Protein AF-A0A060CH20-F1 (afdb_monomer)

Secondary structure (DSSP, 8-state):
----PPPPHHHHHHHHHHHHHHT--PPP----SS--SSPPP---SHHHHTT---HHHHHHHHHHHHHTTGGG-

Foldseek 3Di:
DDDDDPDDVVVVVVVVVVVVVVPDDDDDDDDPPPPCPDPDDDDDCCVPQNPNDDPVVVVVVVVVCVVVCVVVD

InterPro domains:
  IPR002241 Glycoside hydrolase, family 27 [PTH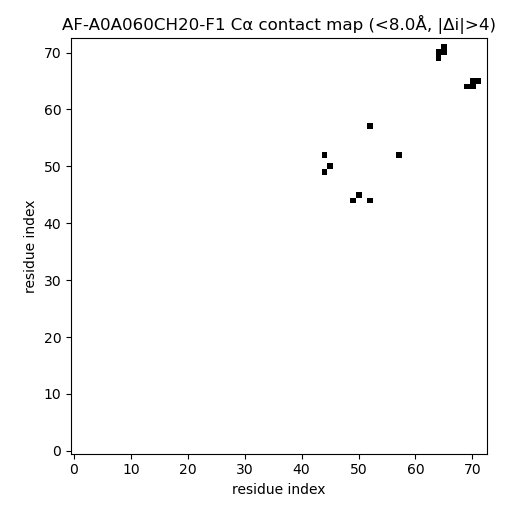R11452] (17-73)
  IPR013785 Aldolase-type TIM barrel [G3DSA:3.20.20.70] (31-73)
  IPR017853 Glycoside hydrolase superfamily [SSF51445] (30-72)

Structure (mmCIF, N/CA/C/O backbone):
data_AF-A0A060CH20-F1
#
_entry.id   AF-A0A060CH20-F1
#
loop_
_atom_site.group_PDB
_atom_site.id
_atom_site.type_symbol
_atom_site.label_atom_id
_atom_site.label_alt_id
_atom_site.label_comp_id
_atom_site.label_asym_id
_atom_site.label_entity_id
_atom_site.label_seq_id
_atom_site.pdbx_PDB_ins_code
_atom_site.Cartn_x
_atom_site.Cartn_y
_atom_site.Cartn_z
_atom_site.occupancy
_atom_site.B_iso_or_equiv
_atom_site.auth_seq_id
_atom_site.auth_comp_id
_atom_site.auth_asym_id
_atom_site.auth_atom_id
_atom_site.pdbx_PDB_model_num
ATOM 1 N N . MET A 1 1 ? 60.804 21.346 -24.486 1.00 43.59 1 MET A N 1
ATOM 2 C CA . MET A 1 1 ? 59.906 21.609 -25.631 1.00 43.59 1 MET A CA 1
ATOM 3 C C . MET A 1 1 ? 58.485 21.722 -25.097 1.00 43.59 1 MET A C 1
ATOM 5 O O . MET A 1 1 ? 57.928 20.730 -24.658 1.00 43.59 1 MET A O 1
ATOM 9 N N . ASN A 1 2 ? 57.966 22.950 -25.016 1.00 46.03 2 ASN A N 1
ATOM 10 C CA . ASN A 1 2 ? 56.612 23.265 -24.545 1.00 46.03 2 ASN A CA 1
ATOM 11 C C . ASN A 1 2 ? 55.609 23.005 -25.680 1.00 46.03 2 ASN A C 1
ATOM 13 O O . ASN A 1 2 ? 55.619 23.753 -26.655 1.00 46.03 2 ASN A O 1
ATOM 17 N N . LEU A 1 3 ? 54.736 22.001 -25.560 1.00 50.81 3 LEU A N 1
ATOM 18 C CA . LEU A 1 3 ? 53.604 21.833 -26.479 1.00 50.81 3 LEU A CA 1
ATOM 19 C C . LEU A 1 3 ? 52.365 22.516 -25.894 1.00 50.81 3 LEU A C 1
ATOM 21 O O . LEU A 1 3 ? 51.665 21.966 -25.049 1.00 50.81 3 LEU A O 1
ATOM 25 N N . ARG A 1 4 ? 52.102 23.742 -26.348 1.00 60.59 4 ARG A N 1
ATOM 26 C CA . ARG A 1 4 ? 50.807 24.411 -26.188 1.00 60.59 4 ARG A CA 1
ATOM 27 C C . ARG A 1 4 ? 50.044 24.232 -27.497 1.00 60.59 4 ARG A C 1
ATOM 29 O O . ARG A 1 4 ? 50.204 25.036 -28.409 1.00 60.59 4 ARG A O 1
ATOM 36 N N . HIS A 1 5 ? 49.264 23.162 -27.614 1.00 66.44 5 HIS A N 1
A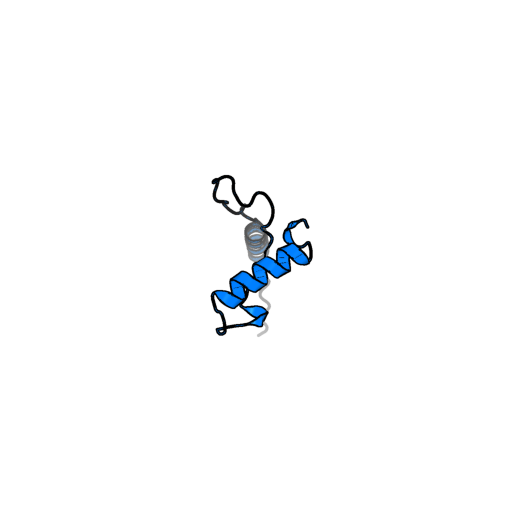TOM 37 C CA . HIS A 1 5 ? 48.330 23.016 -28.730 1.00 66.44 5 HIS A CA 1
ATOM 38 C C . HIS A 1 5 ? 47.039 23.775 -28.396 1.00 66.44 5 HIS A C 1
ATOM 40 O O . HIS A 1 5 ? 46.394 23.433 -27.403 1.00 66.44 5 HIS A O 1
ATOM 46 N N . PRO A 1 6 ? 46.650 24.807 -29.166 1.00 62.38 6 PRO A N 1
ATOM 47 C CA . PRO A 1 6 ? 45.352 25.439 -28.985 1.00 62.38 6 PRO A CA 1
ATOM 48 C C . PRO A 1 6 ? 44.258 24.439 -29.373 1.00 62.38 6 PRO A C 1
ATOM 50 O O . PRO A 1 6 ? 44.302 23.847 -30.452 1.00 62.38 6 PRO A O 1
ATOM 53 N N . ILE A 1 7 ? 43.284 24.236 -28.484 1.00 62.66 7 ILE A N 1
ATOM 54 C CA . IL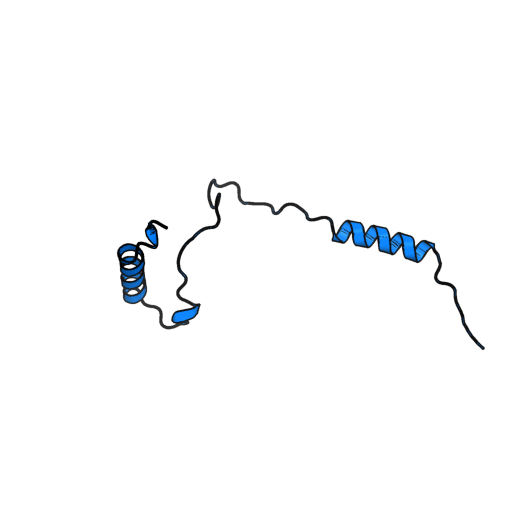E A 1 7 ? 42.109 23.412 -28.777 1.00 62.66 7 ILE A CA 1
ATOM 55 C C . ILE A 1 7 ? 41.366 24.073 -29.951 1.00 62.66 7 ILE A C 1
ATOM 57 O O . ILE A 1 7 ? 41.024 25.256 -29.855 1.00 62.66 7 ILE A O 1
ATOM 61 N N . PRO A 1 8 ? 41.130 23.363 -31.068 1.00 61.06 8 PRO A N 1
ATOM 62 C CA . PRO A 1 8 ? 40.470 23.949 -32.225 1.00 61.06 8 PRO A CA 1
ATOM 63 C C . PRO A 1 8 ? 39.028 24.328 -31.867 1.00 61.06 8 PRO A C 1
ATOM 65 O O . PRO A 1 8 ? 38.306 23.538 -31.266 1.00 61.06 8 PRO A O 1
ATOM 68 N N . VAL A 1 9 ? 38.580 25.517 -32.285 1.00 58.34 9 VAL A N 1
ATOM 69 C CA . VAL A 1 9 ? 37.206 26.027 -32.068 1.00 58.34 9 VAL A CA 1
ATOM 70 C C . VAL A 1 9 ? 36.132 25.044 -32.574 1.00 58.34 9 VAL A C 1
ATOM 72 O O . VAL A 1 9 ? 35.038 24.980 -32.020 1.00 58.34 9 VAL A O 1
ATOM 75 N N . ALA A 1 10 ? 36.471 24.196 -33.550 1.00 54.88 10 ALA A N 1
ATOM 76 C CA . ALA A 1 10 ? 35.631 23.098 -34.031 1.00 54.88 10 ALA A CA 1
ATOM 77 C C . ALA A 1 10 ? 35.310 22.023 -32.965 1.00 54.88 10 ALA A C 1
ATOM 79 O O . ALA A 1 10 ? 34.258 21.393 -33.027 1.00 54.88 10 ALA A O 1
ATOM 80 N N . ALA A 1 11 ? 36.177 21.819 -31.967 1.00 55.59 11 ALA A N 1
ATOM 81 C CA . ALA A 1 11 ? 35.922 20.893 -30.861 1.00 55.59 11 ALA A CA 1
ATOM 82 C C . ALA A 1 11 ? 34.894 21.455 -29.857 1.00 55.59 11 ALA A C 1
ATOM 84 O O . ALA A 1 11 ? 34.133 20.698 -29.259 1.00 55.59 11 ALA A O 1
ATOM 85 N N . LEU A 1 12 ? 34.817 22.785 -29.715 1.00 55.00 12 LEU A N 1
ATOM 86 C CA . LEU A 1 12 ? 33.866 23.460 -28.823 1.00 55.00 12 LEU A CA 1
ATOM 87 C C . LEU A 1 12 ? 32.433 23.456 -29.384 1.00 55.00 12 LEU A C 1
ATOM 89 O O . LEU A 1 12 ? 31.477 23.298 -28.626 1.00 55.00 12 LEU A O 1
ATOM 93 N N . THR A 1 13 ? 32.260 23.565 -30.705 1.00 58.09 13 THR A N 1
ATOM 94 C CA . THR A 1 13 ? 30.933 23.521 -31.348 1.00 58.09 13 THR A CA 1
ATOM 95 C C . THR A 1 13 ? 30.336 22.110 -31.379 1.00 58.09 13 THR A C 1
ATOM 97 O O . THR A 1 13 ? 29.132 21.951 -31.173 1.00 58.09 13 THR A O 1
ATOM 100 N N . ALA A 1 14 ? 31.165 21.074 -31.547 1.00 56.09 14 ALA A N 1
ATOM 101 C CA . ALA A 1 14 ? 30.732 19.676 -31.473 1.00 56.09 14 ALA A CA 1
ATOM 102 C C . ALA A 1 14 ? 30.228 19.284 -30.067 1.00 56.09 14 ALA A C 1
ATOM 104 O O . ALA A 1 14 ? 29.232 18.569 -29.943 1.00 56.09 14 ALA A O 1
ATOM 105 N N . MET A 1 15 ? 30.852 19.808 -29.005 1.00 57.91 15 MET A N 1
ATOM 106 C CA . MET A 1 15 ? 30.392 19.611 -27.622 1.00 57.91 15 MET A CA 1
ATOM 107 C C . MET A 1 15 ? 29.072 20.339 -27.325 1.00 57.91 15 MET A C 1
ATOM 109 O O . MET A 1 15 ? 28.241 19.803 -26.591 1.00 57.91 15 MET A O 1
ATOM 113 N N . GLY A 1 16 ? 28.846 21.521 -27.910 1.00 59.06 16 GLY A N 1
ATOM 114 C CA . GLY A 1 16 ? 27.596 22.282 -27.756 1.00 59.06 16 GLY A CA 1
ATOM 115 C C . GLY A 1 16 ? 26.379 21.602 -28.396 1.00 59.06 16 GLY A C 1
ATOM 116 O O . GLY A 1 16 ? 25.290 21.597 -27.826 1.00 59.06 16 GLY A O 1
ATOM 117 N N . LEU A 1 17 ? 26.561 20.961 -29.554 1.00 59.44 17 LEU A N 1
ATOM 118 C CA . LEU A 1 17 ? 25.491 20.192 -30.194 1.00 59.44 17 LEU A CA 1
ATOM 119 C C . LEU A 1 17 ? 25.195 18.904 -29.415 1.00 59.44 17 LEU A C 1
ATOM 121 O O . LEU A 1 17 ? 24.036 18.634 -29.119 1.00 59.44 17 LEU A O 1
ATOM 125 N N . ALA A 1 18 ? 26.215 18.148 -29.000 1.00 60.12 18 ALA A N 1
ATOM 126 C CA . ALA A 1 18 ? 26.020 16.923 -28.216 1.00 60.12 18 ALA A CA 1
ATOM 127 C C . ALA A 1 18 ? 25.292 17.168 -26.877 1.00 60.12 18 ALA A C 1
ATOM 129 O O . ALA A 1 18 ? 24.465 16.358 -26.461 1.00 60.12 18 ALA A O 1
ATOM 130 N N . SER A 1 19 ? 25.545 18.308 -26.229 1.00 61.88 19 SER A N 1
ATOM 131 C CA . SER A 1 19 ? 24.866 18.695 -24.985 1.00 61.88 19 SER A CA 1
ATOM 132 C C . SER A 1 19 ? 23.404 19.111 -25.200 1.00 61.88 19 SER A C 1
ATOM 134 O O . SER A 1 19 ? 22.559 18.781 -24.370 1.00 61.88 19 SER A O 1
ATOM 136 N N . ALA A 1 20 ? 23.058 19.731 -26.333 1.00 61.81 20 ALA A N 1
ATOM 137 C CA . ALA A 1 20 ? 21.663 20.024 -26.680 1.00 61.81 20 ALA A CA 1
ATOM 138 C C . ALA A 1 20 ? 20.829 18.752 -26.948 1.00 61.81 20 ALA A C 1
ATOM 140 O O . ALA A 1 20 ? 19.666 18.690 -26.555 1.00 61.81 20 ALA A O 1
ATOM 141 N N . TRP A 1 21 ? 21.425 17.714 -27.548 1.00 63.41 21 TRP A N 1
ATOM 142 C CA . TRP A 1 21 ? 20.769 16.409 -27.740 1.00 63.41 21 TRP A CA 1
ATOM 143 C C . TRP A 1 21 ? 20.589 15.630 -26.428 1.00 63.41 21 TRP A C 1
ATOM 145 O O . TRP A 1 21 ? 19.606 14.909 -26.284 1.00 63.41 21 TRP A O 1
ATOM 155 N N . MET A 1 22 ? 21.485 15.800 -25.450 1.00 64.19 22 MET A N 1
ATOM 156 C CA . MET A 1 22 ? 21.340 15.201 -24.113 1.00 64.19 22 MET A CA 1
ATOM 157 C C . MET A 1 22 ? 20.246 15.862 -23.262 1.00 64.19 22 MET A C 1
ATOM 159 O O . MET A 1 22 ? 19.691 15.216 -22.377 1.00 64.19 22 MET A O 1
ATOM 163 N N . LEU A 1 23 ? 19.922 17.130 -23.527 1.00 66.38 23 LEU A N 1
ATOM 164 C CA . LEU A 1 23 ? 18.848 17.864 -22.845 1.00 66.38 23 LEU A CA 1
ATOM 165 C C . LEU A 1 23 ? 17.468 17.648 -23.484 1.00 66.38 23 LEU A C 1
ATOM 167 O O . LEU A 1 23 ? 16.458 18.081 -22.926 1.00 66.38 23 LEU A O 1
ATOM 171 N N . ALA A 1 24 ? 17.400 16.981 -24.639 1.00 71.56 24 ALA A N 1
ATOM 172 C CA . ALA A 1 24 ? 16.138 16.626 -25.268 1.00 71.56 24 ALA A CA 1
ATOM 173 C C . ALA A 1 24 ? 15.460 15.496 -24.473 1.00 71.56 24 ALA A C 1
ATOM 175 O O . ALA A 1 24 ? 15.757 14.314 -24.643 1.00 71.56 24 ALA A O 1
ATOM 176 N N . ALA A 1 25 ? 14.525 15.862 -23.595 1.00 72.12 25 ALA A N 1
ATOM 177 C CA . ALA A 1 25 ? 13.647 14.900 -22.946 1.00 72.12 25 ALA A CA 1
ATOM 178 C C . ALA A 1 25 ? 12.654 14.347 -23.978 1.00 72.12 25 ALA A C 1
ATOM 180 O O . ALA A 1 25 ? 11.743 15.046 -24.425 1.00 72.12 25 ALA A O 1
ATOM 181 N N . PHE A 1 26 ? 12.819 13.082 -24.360 1.00 77.00 26 PHE A N 1
ATOM 182 C CA . PHE A 1 26 ? 11.781 12.375 -25.102 1.00 77.00 26 PHE A CA 1
ATOM 183 C C . PHE A 1 26 ? 10.564 12.171 -24.189 1.00 77.00 26 PHE A C 1
ATOM 185 O O . PHE A 1 26 ? 10.738 11.761 -23.037 1.00 77.00 26 PHE A O 1
ATOM 192 N N . PRO A 1 27 ? 9.332 12.429 -24.664 1.00 79.25 27 PRO A N 1
ATOM 193 C CA . PRO A 1 27 ? 8.146 12.152 -23.868 1.00 79.25 27 PRO A CA 1
ATOM 194 C C . PRO A 1 27 ? 8.081 10.654 -23.554 1.00 79.25 27 PRO A C 1
ATOM 196 O O . PRO A 1 27 ? 8.265 9.810 -24.437 1.00 79.25 27 PRO A O 1
ATOM 199 N N . ALA A 1 28 ? 7.814 10.317 -22.292 1.00 82.06 28 ALA A N 1
ATOM 200 C CA . ALA A 1 28 ? 7.601 8.935 -21.893 1.00 82.06 28 ALA A CA 1
ATOM 201 C C . ALA A 1 28 ? 6.386 8.369 -22.641 1.00 82.06 28 ALA A C 1
ATOM 203 O O . ALA A 1 28 ?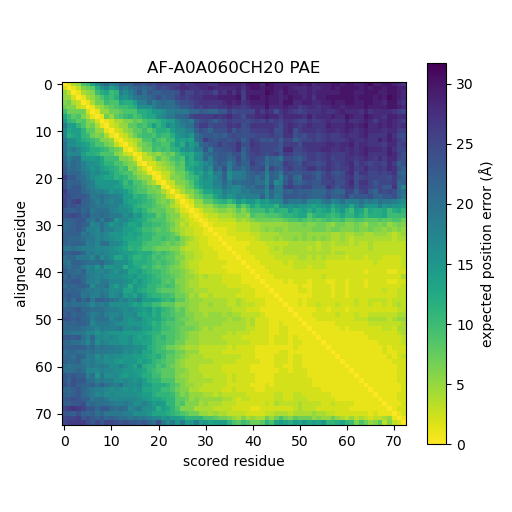 5.323 8.992 -22.696 1.00 82.06 28 ALA A O 1
ATOM 204 N N . ARG A 1 29 ? 6.532 7.175 -23.222 1.00 87.88 29 ARG A N 1
ATOM 205 C CA . ARG A 1 29 ? 5.402 6.474 -23.836 1.00 87.88 29 ARG A CA 1
ATOM 206 C C . ARG A 1 29 ? 4.598 5.804 -22.728 1.00 87.88 29 ARG A C 1
ATOM 208 O O . ARG A 1 29 ? 5.068 4.844 -22.126 1.00 87.88 29 ARG A O 1
ATOM 215 N N . ALA A 1 30 ? 3.408 6.325 -22.453 1.00 88.62 30 ALA A N 1
ATOM 216 C CA . ALA A 1 30 ? 2.460 5.696 -21.543 1.00 88.62 30 ALA A CA 1
ATOM 217 C C . ALA A 1 30 ? 1.636 4.623 -22.270 1.00 88.62 30 ALA A C 1
ATOM 219 O O . ALA A 1 30 ? 1.397 4.714 -23.476 1.00 88.62 30 ALA A O 1
ATOM 220 N N . LEU A 1 31 ? 1.189 3.614 -21.522 1.00 93.56 31 LEU A N 1
ATOM 221 C CA . LEU A 1 31 ? 0.204 2.647 -21.994 1.00 93.56 31 LEU A CA 1
ATOM 222 C C . LEU A 1 31 ? -1.180 3.314 -22.011 1.00 93.56 31 LEU A C 1
ATOM 224 O O . LEU A 1 31 ? -1.670 3.729 -20.964 1.00 93.56 31 LEU A O 1
ATOM 228 N N . ASP A 1 32 ? -1.819 3.401 -23.179 1.00 93.31 32 ASP A N 1
ATOM 229 C CA . ASP A 1 32 ? -3.141 4.026 -23.331 1.00 93.31 32 ASP A CA 1
ATOM 230 C C . ASP A 1 32 ? -4.277 3.027 -23.055 1.00 93.31 32 ASP A C 1
ATOM 232 O O . ASP A 1 32 ? -5.018 2.615 -23.943 1.00 93.31 32 ASP A O 1
ATOM 236 N N . ASN A 1 33 ? -4.365 2.569 -21.804 1.00 96.25 33 ASN A N 1
ATOM 237 C CA . ASN A 1 33 ? -5.406 1.644 -21.335 1.00 96.25 33 ASN A CA 1
ATOM 238 C C . ASN A 1 33 ? -6.447 2.317 -20.421 1.00 96.25 33 ASN A C 1
ATOM 240 O O . ASN A 1 33 ? -7.229 1.632 -19.765 1.00 96.25 33 ASN A O 1
ATOM 244 N N . GLY A 1 34 ? -6.432 3.649 -20.332 1.00 95.56 34 GLY A N 1
ATOM 245 C CA . GLY A 1 34 ? -7.335 4.421 -19.476 1.00 95.56 34 GLY A CA 1
ATOM 246 C C . GLY A 1 34 ? -7.002 4.422 -17.975 1.00 95.56 34 GLY A C 1
ATOM 247 O O . GLY A 1 34 ? -7.709 5.086 -17.218 1.00 95.56 34 GLY A O 1
ATOM 248 N N . LEU A 1 35 ? -5.941 3.742 -17.521 1.00 95.19 35 LEU A N 1
ATOM 249 C CA . LEU A 1 35 ? -5.528 3.703 -16.109 1.00 95.19 35 LEU A CA 1
ATOM 250 C C . LEU A 1 35 ? -4.440 4.743 -15.786 1.00 95.19 35 LEU A C 1
ATOM 252 O O . LEU A 1 35 ? -3.932 5.428 -16.670 1.00 95.19 35 LEU A O 1
ATOM 256 N N . ALA A 1 36 ? -4.104 4.872 -14.494 1.00 94.19 36 ALA A N 1
ATOM 257 C CA . ALA A 1 36 ? -3.018 5.723 -13.979 1.00 94.19 36 ALA A CA 1
ATOM 258 C C . ALA A 1 36 ? -3.052 7.183 -14.488 1.00 94.19 36 ALA A C 1
ATOM 260 O O . ALA A 1 36 ? -2.019 7.810 -14.712 1.00 94.19 36 ALA A O 1
ATOM 261 N N . ARG A 1 37 ? -4.262 7.735 -14.671 1.00 94.25 37 ARG A N 1
ATOM 262 C CA . ARG A 1 37 ? -4.475 9.139 -15.072 1.00 94.25 37 ARG A CA 1
ATOM 263 C C . ARG A 1 37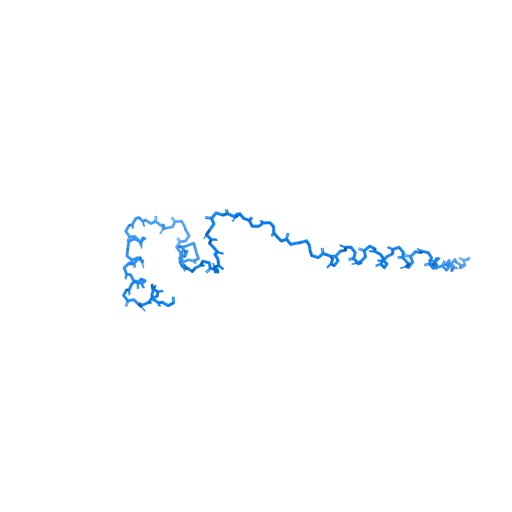 ? -4.001 10.128 -14.004 1.00 94.25 37 ARG A C 1
ATOM 265 O O . ARG A 1 37 ? -3.618 11.245 -14.333 1.00 94.25 37 ARG A O 1
ATOM 272 N N . THR A 1 38 ? -4.016 9.698 -12.748 1.00 93.75 38 THR A N 1
ATOM 273 C CA . THR A 1 38 ? -3.327 10.313 -11.613 1.00 93.75 38 THR A CA 1
ATOM 274 C C . THR A 1 38 ? -2.329 9.302 -11.045 1.00 93.75 38 THR A C 1
ATOM 276 O O . THR A 1 38 ? -2.487 8.097 -11.285 1.00 93.75 38 THR A O 1
ATOM 279 N N . PRO A 1 39 ? -1.309 9.750 -10.291 1.00 93.62 39 PRO A N 1
ATOM 280 C CA . PRO A 1 39 ? -0.428 8.828 -9.585 1.00 93.62 39 PRO A CA 1
ATOM 281 C C . PRO A 1 39 ? -1.244 7.844 -8.725 1.00 93.62 39 PRO A C 1
ATOM 283 O O . PRO A 1 39 ? -2.127 8.289 -7.986 1.00 93.62 39 PRO A O 1
ATOM 286 N N . PRO A 1 40 ? -1.005 6.523 -8.819 1.00 95.19 40 PRO A N 1
ATOM 287 C CA . PRO A 1 40 ? -1.721 5.551 -8.004 1.00 95.19 40 PRO A CA 1
ATOM 288 C C . PRO A 1 40 ? -1.329 5.710 -6.531 1.00 95.19 40 PRO A C 1
ATOM 290 O O . PRO A 1 40 ? -0.145 5.756 -6.200 1.00 95.19 40 PRO A O 1
ATOM 293 N N . MET A 1 41 ? -2.327 5.769 -5.651 1.00 97.06 41 MET A N 1
ATOM 294 C CA . MET A 1 41 ? -2.132 5.800 -4.200 1.00 97.06 41 MET A CA 1
ATOM 295 C C . MET A 1 41 ? -2.449 4.435 -3.591 1.00 97.06 41 MET A C 1
ATOM 297 O O . MET A 1 41 ? -3.314 3.712 -4.087 1.00 97.06 41 MET A O 1
ATOM 301 N N . GLY A 1 42 ? -1.751 4.071 -2.516 1.00 95.81 42 GLY A N 1
ATOM 302 C CA . GLY A 1 42 ? -1.947 2.787 -1.853 1.00 95.81 42 GLY A CA 1
ATOM 303 C C . GLY A 1 42 ? -0.888 2.492 -0.798 1.00 95.81 42 GLY A C 1
AT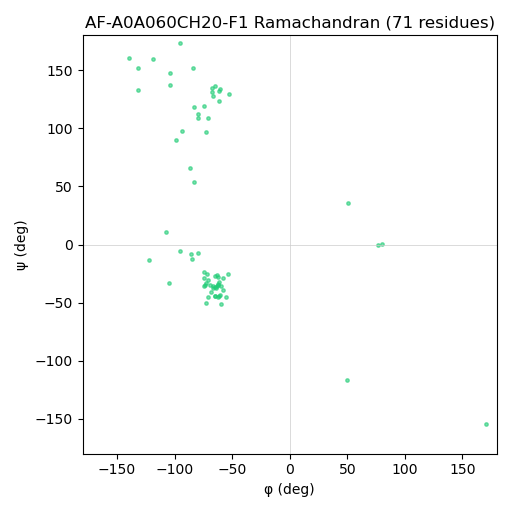OM 304 O O . GLY A 1 42 ? -0.272 3.397 -0.241 1.00 95.81 42 GLY A O 1
ATOM 305 N N . TRP A 1 43 ? -0.677 1.204 -0.542 1.00 97.06 43 TRP A N 1
ATOM 306 C CA . TRP A 1 43 ? 0.255 0.698 0.460 1.00 97.06 43 TRP A CA 1
ATOM 307 C C . TRP A 1 43 ? 1.140 -0.408 -0.125 1.00 97.06 43 TRP A C 1
ATOM 309 O O . TRP A 1 43 ? 0.741 -1.129 -1.040 1.00 97.06 43 TRP A O 1
ATOM 319 N N . ASN A 1 44 ? 2.349 -0.544 0.420 1.00 97.19 44 ASN A N 1
ATOM 320 C CA . ASN A 1 44 ? 3.291 -1.604 0.091 1.00 97.19 44 ASN A CA 1
ATOM 321 C C . ASN A 1 44 ? 3.845 -2.226 1.383 1.00 97.19 44 ASN A C 1
ATOM 323 O O . ASN A 1 44 ? 4.273 -1.508 2.286 1.00 97.19 44 ASN A O 1
ATOM 327 N N . SER A 1 45 ? 3.864 -3.559 1.456 1.00 97.31 45 SER A N 1
ATOM 328 C CA . SER A 1 45 ? 4.292 -4.299 2.651 1.00 97.31 45 SER A CA 1
ATOM 329 C C . SER A 1 45 ? 5.801 -4.304 2.884 1.00 97.31 45 SER A C 1
ATOM 331 O O . SER A 1 45 ? 6.243 -4.495 4.016 1.00 97.31 45 SER A O 1
ATOM 333 N N . TRP A 1 46 ? 6.603 -4.111 1.835 1.00 97.81 46 TRP A N 1
ATOM 334 C CA . TRP A 1 46 ? 8.026 -4.435 1.852 1.00 97.81 46 TRP A CA 1
ATOM 335 C C . TRP A 1 46 ? 8.794 -3.624 2.884 1.00 97.81 46 TRP A C 1
ATOM 337 O O . TRP A 1 46 ? 9.573 -4.195 3.637 1.00 97.81 46 TRP A O 1
ATOM 347 N N . ASN A 1 47 ? 8.552 -2.315 2.960 1.00 97.38 47 ASN A N 1
ATOM 348 C CA . ASN A 1 47 ? 9.313 -1.435 3.847 1.00 97.38 47 ASN 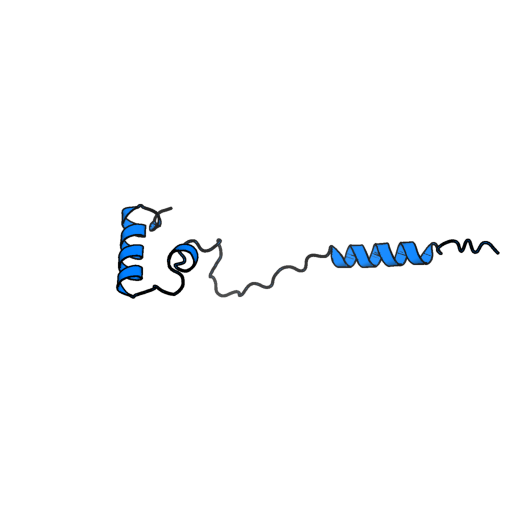A CA 1
ATOM 349 C C . ASN A 1 47 ? 9.145 -1.781 5.338 1.00 97.38 47 ASN A C 1
ATOM 351 O O . ASN A 1 47 ? 10.033 -1.498 6.133 1.00 97.38 47 ASN A O 1
ATOM 355 N N . SER A 1 48 ? 8.018 -2.390 5.713 1.00 97.00 48 SER A N 1
ATOM 356 C CA . SER A 1 48 ? 7.698 -2.702 7.111 1.00 97.00 48 SER A CA 1
ATOM 357 C C . SER A 1 48 ? 7.859 -4.178 7.460 1.00 97.00 48 SER A C 1
ATOM 359 O O . SER A 1 48 ? 8.208 -4.484 8.594 1.00 97.00 48 SER A O 1
ATOM 361 N N . PHE A 1 49 ? 7.588 -5.083 6.517 1.00 97.38 49 PHE A N 1
ATOM 362 C CA . PHE A 1 49 ? 7.436 -6.514 6.810 1.00 97.38 49 PHE A CA 1
ATOM 363 C C . PHE A 1 49 ? 8.404 -7.415 6.039 1.00 97.38 49 PHE A C 1
ATOM 365 O O . PHE A 1 49 ? 8.552 -8.579 6.388 1.00 97.38 49 PHE A O 1
ATOM 372 N N . HIS A 1 50 ? 9.081 -6.904 5.006 1.00 97.50 50 HIS A N 1
ATOM 373 C CA . HIS A 1 50 ? 10.009 -7.681 4.175 1.00 97.50 50 HIS A CA 1
ATOM 374 C C . HIS A 1 50 ? 9.380 -9.008 3.698 1.00 97.50 50 HIS A C 1
ATOM 376 O O . HIS A 1 50 ? 8.388 -8.987 2.968 1.00 97.50 50 HIS A O 1
ATOM 382 N N . CYS A 1 51 ? 9.939 -10.152 4.106 1.00 97.81 51 CYS A N 1
ATOM 383 C CA . CYS A 1 51 ? 9.451 -11.486 3.758 1.00 97.81 51 CYS A CA 1
ATOM 384 C C . CYS A 1 51 ? 8.326 -11.995 4.677 1.00 97.81 51 CYS A C 1
ATOM 386 O O . CYS A 1 51 ? 7.666 -12.972 4.324 1.00 97.81 51 CYS A O 1
ATOM 388 N N . ASP A 1 52 ? 8.071 -11.345 5.815 1.00 98.12 52 ASP A N 1
ATOM 389 C CA . ASP A 1 52 ? 7.104 -11.781 6.831 1.00 98.12 52 ASP A CA 1
ATOM 390 C C . ASP A 1 52 ? 5.672 -11.337 6.483 1.00 98.12 52 ASP A C 1
ATOM 392 O O . ASP A 1 52 ? 4.972 -10.676 7.254 1.00 98.12 52 ASP A O 1
ATOM 396 N N . VAL A 1 53 ? 5.224 -11.692 5.278 1.00 98.00 53 VAL A N 1
ATOM 397 C CA . VAL A 1 53 ? 3.898 -11.350 4.752 1.00 98.00 53 VAL A CA 1
ATOM 398 C C . VAL A 1 53 ? 2.980 -12.571 4.806 1.00 98.00 53 VAL A C 1
ATOM 400 O O . VAL A 1 53 ? 3.363 -13.682 4.454 1.00 98.00 53 VAL A O 1
ATOM 403 N N . SER A 1 54 ? 1.731 -12.363 5.222 1.00 98.56 54 SER A N 1
ATOM 404 C CA . SER A 1 54 ? 0.689 -13.396 5.252 1.00 98.56 54 SER A CA 1
ATOM 405 C C . SER A 1 54 ? -0.658 -12.831 4.798 1.00 98.56 54 SER A C 1
ATOM 407 O O . SER A 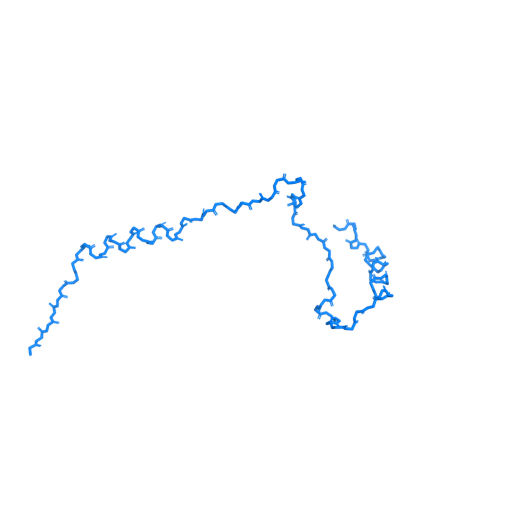1 54 ? -0.867 -11.619 4.849 1.00 98.56 54 SER A O 1
ATOM 409 N N . ALA A 1 55 ? -1.596 -13.696 4.396 1.00 98.62 55 ALA A N 1
ATOM 410 C CA . ALA A 1 55 ? -2.951 -13.277 4.009 1.00 98.62 55 ALA A CA 1
ATOM 411 C C . ALA A 1 55 ? -3.639 -12.464 5.119 1.00 98.62 55 ALA A C 1
ATOM 413 O O . ALA A 1 55 ? -4.137 -11.369 4.874 1.00 98.62 55 ALA A O 1
ATOM 414 N N . ARG A 1 56 ? -3.538 -12.938 6.369 1.00 98.69 56 ARG A N 1
ATOM 415 C CA . ARG A 1 56 ? -4.088 -12.255 7.546 1.00 98.69 56 ARG A CA 1
ATOM 416 C C . ARG A 1 56 ? -3.526 -10.843 7.729 1.00 98.69 56 ARG A C 1
ATOM 418 O O . ARG A 1 56 ? -4.263 -9.944 8.118 1.00 98.69 56 ARG A O 1
ATOM 425 N N . LEU A 1 57 ? -2.230 -10.645 7.477 1.00 98.50 57 LEU A N 1
ATOM 426 C CA . LEU A 1 57 ? -1.612 -9.320 7.559 1.00 98.50 57 LEU A CA 1
ATOM 427 C C . LEU A 1 57 ? -2.195 -8.376 6.501 1.00 98.50 57 LEU A C 1
ATOM 429 O O . LEU A 1 57 ? -2.497 -7.225 6.810 1.00 98.50 57 LEU A O 1
ATOM 433 N N . VAL A 1 58 ? -2.350 -8.856 5.264 1.00 98.44 58 VAL A N 1
ATOM 434 C CA . VAL A 1 58 ? -2.886 -8.053 4.155 1.00 98.44 58 VAL A CA 1
ATOM 435 C C . VAL A 1 58 ? -4.340 -7.661 4.420 1.00 98.44 58 VAL A C 1
ATOM 437 O O . VAL A 1 58 ? -4.680 -6.490 4.268 1.00 98.44 58 VAL A O 1
ATOM 440 N N . GLU A 1 59 ? -5.168 -8.599 4.886 1.00 98.62 59 GLU A N 1
ATOM 441 C CA . GLU A 1 59 ? -6.564 -8.342 5.270 1.00 98.62 59 GLU A CA 1
ATOM 442 C C . GLU A 1 59 ? -6.656 -7.305 6.398 1.00 98.62 59 GLU A C 1
ATOM 444 O O . GLU A 1 59 ? -7.311 -6.277 6.241 1.00 98.62 59 GLU A O 1
ATOM 449 N N . ALA A 1 60 ? -5.906 -7.497 7.488 1.00 98.56 60 ALA A N 1
ATOM 450 C CA . ALA A 1 60 ? -5.888 -6.548 8.601 1.00 98.56 60 ALA A CA 1
ATOM 451 C C . ALA A 1 60 ? -5.373 -5.154 8.192 1.00 98.56 60 ALA A C 1
ATOM 453 O O . ALA A 1 60 ? -5.849 -4.138 8.699 1.00 98.56 60 ALA A O 1
ATOM 454 N N . THR A 1 61 ? -4.413 -5.084 7.264 1.00 98.25 61 THR A N 1
ATOM 455 C CA . THR A 1 61 ? -3.922 -3.803 6.735 1.00 98.25 61 THR A CA 1
ATOM 456 C C . THR A 1 61 ? -4.994 -3.107 5.902 1.00 98.25 61 THR A C 1
ATOM 458 O O . THR A 1 61 ? -5.176 -1.897 6.037 1.00 98.25 61 THR A O 1
ATOM 461 N N . ALA A 1 62 ? -5.742 -3.854 5.084 1.00 98.25 62 ALA A N 1
ATOM 462 C CA . ALA A 1 62 ? -6.857 -3.308 4.317 1.00 98.25 62 ALA A CA 1
ATOM 463 C C . ALA A 1 62 ? -7.947 -2.734 5.240 1.00 98.25 62 ALA A C 1
ATOM 465 O O . ALA A 1 62 ? -8.395 -1.604 5.026 1.00 98.25 62 ALA A O 1
ATOM 466 N N . ASP A 1 63 ? -8.300 -3.449 6.311 1.00 98.62 63 ASP A N 1
ATOM 467 C CA . ASP A 1 63 ? -9.246 -2.963 7.323 1.00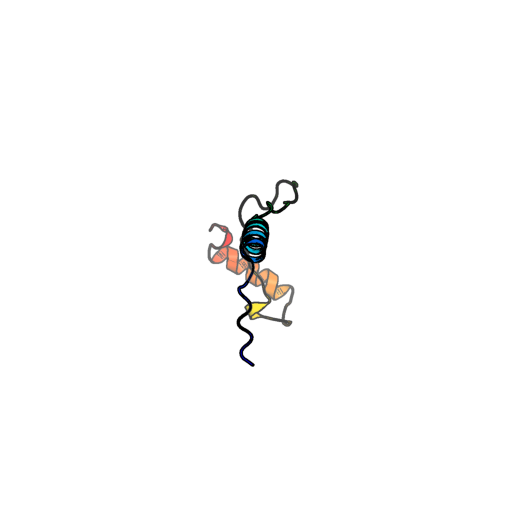 98.62 63 ASP A CA 1
ATOM 468 C C . ASP A 1 63 ? -8.741 -1.681 8.002 1.00 98.62 63 ASP A C 1
ATOM 470 O O . ASP A 1 63 ? -9.486 -0.707 8.149 1.00 98.62 63 ASP A O 1
ATOM 474 N N . ALA A 1 64 ? -7.451 -1.630 8.351 1.00 98.25 64 ALA A N 1
ATOM 475 C CA . ALA A 1 64 ? -6.834 -0.450 8.952 1.00 98.25 64 ALA A CA 1
ATOM 476 C C . ALA A 1 64 ? -6.821 0.765 8.005 1.00 98.25 64 ALA A C 1
ATOM 478 O O . ALA A 1 64 ? -7.048 1.895 8.447 1.00 98.25 64 ALA A O 1
ATOM 479 N N . MET A 1 65 ? -6.604 0.566 6.700 1.00 98.12 65 MET A N 1
ATOM 480 C CA . MET A 1 65 ? -6.670 1.642 5.698 1.00 98.12 65 MET A CA 1
ATOM 481 C C . MET A 1 65 ? -8.076 2.249 5.592 1.00 98.12 65 MET A C 1
ATOM 483 O O . MET A 1 65 ? -8.216 3.457 5.388 1.00 98.12 65 MET A O 1
ATOM 487 N N . VAL A 1 66 ? -9.125 1.437 5.747 1.00 98.19 66 VAL A N 1
ATOM 488 C CA . VAL A 1 66 ? -10.508 1.932 5.785 1.00 98.19 66 VAL A CA 1
ATOM 489 C C . VAL A 1 66 ? -10.779 2.659 7.099 1.00 98.19 66 VAL A C 1
ATOM 491 O O . VAL A 1 66 ? -11.245 3.797 7.074 1.00 98.19 66 VAL A O 1
ATOM 494 N N . ALA A 1 67 ? -10.449 2.039 8.234 1.00 98.31 67 ALA A N 1
ATOM 495 C CA . ALA A 1 67 ? -10.720 2.592 9.561 1.00 98.31 67 ALA A CA 1
ATOM 496 C C . ALA A 1 67 ? -9.989 3.921 9.822 1.00 98.31 67 ALA A C 1
ATOM 498 O O . ALA A 1 67 ? -10.526 4.803 10.488 1.00 98.31 67 ALA A O 1
ATOM 499 N N . SER A 1 68 ? -8.782 4.084 9.272 1.00 97.69 68 SER A N 1
ATOM 500 C CA . SER A 1 68 ? -7.996 5.324 9.366 1.00 97.69 68 SER A CA 1
ATOM 501 C C . SER A 1 68 ? -8.431 6.418 8.385 1.00 97.69 68 SER A C 1
ATOM 503 O O . SER A 1 68 ? -7.917 7.532 8.454 1.00 97.69 68 SER A O 1
ATOM 505 N N . GLY A 1 69 ? -9.349 6.123 7.459 1.00 97.31 69 GLY A N 1
ATOM 506 C CA . GLY A 1 69 ? -9.784 7.060 6.422 1.00 97.31 69 GLY A CA 1
ATOM 507 C C . GLY A 1 69 ? -8.835 7.181 5.225 1.00 97.31 69 GLY A C 1
ATOM 508 O O . GLY A 1 69 ? -9.155 7.900 4.285 1.00 97.31 69 GLY A O 1
ATOM 509 N N . MET A 1 70 ? -7.720 6.442 5.192 1.00 97.12 70 MET A N 1
ATOM 510 C CA . MET A 1 70 ? -6.741 6.471 4.094 1.00 97.12 70 MET A CA 1
ATOM 511 C C . MET A 1 70 ? -7.354 6.111 2.731 1.00 97.12 70 MET A C 1
ATOM 513 O O . MET A 1 70 ? -6.905 6.606 1.705 1.00 97.12 70 MET A O 1
ATOM 517 N N . LYS A 1 71 ? -8.413 5.292 2.709 1.00 95.12 71 LYS A N 1
ATOM 518 C CA . LYS A 1 71 ? -9.180 4.992 1.485 1.00 95.12 71 LYS A CA 1
ATOM 519 C C . LYS A 1 71 ? -9.843 6.233 0.862 1.00 95.12 71 LYS A C 1
ATOM 521 O O . LYS A 1 71 ? -10.066 6.249 -0.344 1.00 95.12 71 LYS A O 1
ATOM 526 N N . ALA A 1 72 ? -10.245 7.198 1.685 1.00 89.50 72 ALA A N 1
ATOM 527 C CA . ALA A 1 72 ? -11.006 8.373 1.260 1.00 89.50 72 ALA A CA 1
ATOM 528 C C . ALA A 1 72 ? -10.125 9.603 0.981 1.00 89.50 72 ALA A C 1
ATOM 530 O O . ALA A 1 72 ? -10.662 10.634 0.577 1.00 89.50 72 ALA A O 1
ATOM 531 N N . ALA A 1 73 ? -8.821 9.498 1.254 1.00 73.31 73 ALA A N 1
ATOM 532 C CA . ALA A 1 73 ? -7.839 10.559 1.067 1.00 73.31 73 ALA A CA 1
ATOM 533 C C . ALA A 1 73 ? -7.469 10.776 -0.407 1.00 73.31 73 ALA A C 1
ATOM 535 O O . ALA A 1 73 ? -7.582 9.818 -1.208 1.00 73.31 73 ALA A O 1
#

Mean predicted aligned error: 11.98 Å

Sequence (73 aa):
MNLRHPIPVAALTAMGLASAWMLAAFPARALDNGLARTPPMGWNSWNSFHCDVSARLVEATADAMVASGMKAA

Organism: NCBI:txid174707

Radius of gyration: 27.01 Å; Cα contacts (8 Å, |Δi|>4): 8; chains: 1; bounding box: 71×39×44 Å

Solvent-accessible surface area (backbone atoms only — not comparable to full-atom values): 5047 Å² total; per-residue (Å²): 136,86,87,82,78,79,80,57,71,70,61,59,54,55,51,54,52,55,52,54,61,70,67,58,77,75,81,80,86,74,79,92,76,86,62,78,86,54,86,85,81,88,86,75,64,54,92,82,41,61,85,75,72,50,71,68,56,56,52,54,48,54,52,48,35,53,76,71,43,60,73,80,105

pLDDT: mean 82.77, std 17.79, range [43.59, 98.69]